Protein AF-A0ABD4WLP7-F1 (afdb_monomer_lite)

pLDDT: mean 77.45, std 19.83, range [37.41, 97.12]

Secondary structure (DSSP, 8-state):
--HHHHHHHTTHHHHHHHHHHHHHHHHHHHH-----HHHHHHHHHHHHHHHHHHHHHHHHTT-PPPHHHHHHHHHHHHHHHHHHHHS-S-S---SSSTTTT-SSS--------PPPPP-

Radius of gyration: 20.68 Å; chains: 1; bounding box: 41×70×36 Å

Structure (mmCIF, N/CA/C/O backbone):
data_AF-A0ABD4WLP7-F1
#
_entry.id   AF-A0ABD4WLP7-F1
#
loop_
_atom_site.group_PDB
_atom_site.id
_atom_site.type_symbol
_atom_site.label_atom_id
_atom_site.label_alt_id
_atom_site.label_comp_id
_atom_site.label_asym_id
_atom_site.label_entity_id
_atom_site.label_seq_id
_atom_site.pdbx_PDB_ins_code
_atom_site.Cartn_x
_atom_site.Cartn_y
_atom_site.Cartn_z
_atom_site.occupancy
_atom_site.B_iso_or_equiv
_atom_site.auth_seq_id
_atom_site.auth_comp_id
_atom_site.auth_asym_id
_atom_site.auth_atom_id
_atom_site.pdbx_PDB_model_num
ATOM 1 N N . VAL A 1 1 ? -8.507 -9.825 -7.425 1.00 50.97 1 VAL A N 1
ATOM 2 C CA . VAL A 1 1 ? -7.349 -8.918 -7.624 1.00 50.97 1 VAL A CA 1
ATOM 3 C C . VAL A 1 1 ? -7.561 -8.207 -8.944 1.00 50.97 1 VAL A C 1
ATOM 5 O O . VAL A 1 1 ? -7.952 -8.869 -9.896 1.00 50.97 1 VAL A O 1
ATOM 8 N N . ASN A 1 2 ? -7.414 -6.884 -8.985 1.00 61.56 2 ASN A N 1
ATOM 9 C CA . ASN A 1 2 ? -7.701 -6.099 -10.183 1.00 61.56 2 ASN A CA 1
ATOM 10 C C . ASN A 1 2 ? -6.672 -6.428 -11.287 1.00 61.56 2 ASN A C 1
ATOM 12 O O . ASN A 1 2 ? -5.499 -6.078 -11.157 1.00 61.56 2 ASN A O 1
ATOM 16 N N . GLN A 1 3 ? -7.103 -7.149 -12.331 1.00 65.44 3 GLN A N 1
ATOM 17 C CA . GLN A 1 3 ? -6.241 -7.684 -13.399 1.00 65.44 3 GLN A CA 1
ATOM 18 C C . GLN A 1 3 ? -5.420 -6.595 -14.107 1.00 65.44 3 GLN A C 1
ATOM 20 O O . GLN A 1 3 ? -4.286 -6.850 -14.507 1.00 65.44 3 GLN A O 1
ATOM 25 N N . VAL A 1 4 ? -5.944 -5.367 -14.174 1.00 70.06 4 VAL A N 1
ATOM 26 C CA . VAL A 1 4 ? -5.271 -4.207 -14.782 1.00 70.06 4 VAL A CA 1
ATOM 27 C C . VAL A 1 4 ? -3.926 -3.917 -14.108 1.00 70.06 4 VAL A C 1
ATOM 29 O O . VAL A 1 4 ? -2.919 -3.679 -14.771 1.00 70.06 4 VAL A O 1
ATOM 32 N N . TYR A 1 5 ? -3.872 -3.995 -12.778 1.00 76.38 5 TYR A N 1
ATOM 33 C CA . TYR A 1 5 ? -2.657 -3.683 -12.023 1.00 76.38 5 TYR A CA 1
ATOM 34 C C . TYR A 1 5 ? -1.715 -4.879 -11.890 1.00 76.38 5 TYR A C 1
ATOM 36 O O . TYR A 1 5 ? -0.526 -4.685 -11.641 1.00 76.38 5 TYR A O 1
ATOM 44 N N . ALA A 1 6 ? -2.217 -6.099 -12.109 1.00 76.56 6 ALA A N 1
ATOM 45 C CA . ALA A 1 6 ? -1.381 -7.294 -12.180 1.00 76.56 6 ALA A CA 1
ATOM 46 C C . ALA A 1 6 ? -0.442 -7.243 -13.390 1.00 76.56 6 ALA A C 1
ATOM 48 O O . ALA A 1 6 ? 0.738 -7.544 -13.242 1.00 76.56 6 ALA A O 1
ATOM 49 N N . GLY A 1 7 ? -0.924 -6.765 -14.543 1.00 81.19 7 GLY A N 1
ATOM 50 C CA . GLY A 1 7 ? -0.072 -6.528 -15.713 1.00 81.19 7 GLY A CA 1
ATOM 51 C C . GLY A 1 7 ? 0.948 -5.401 -15.508 1.00 81.19 7 GLY A C 1
ATOM 52 O O . GLY A 1 7 ? 2.067 -5.493 -15.997 1.00 81.19 7 GLY A O 1
ATOM 53 N N . LYS A 1 8 ? 0.588 -4.357 -14.747 1.00 84.31 8 LYS A N 1
ATOM 54 C CA . LYS A 1 8 ? 1.453 -3.186 -14.518 1.00 84.31 8 LYS A CA 1
ATOM 55 C C . LYS A 1 8 ? 2.571 -3.433 -13.500 1.00 84.31 8 LYS A C 1
ATOM 57 O O . LYS A 1 8 ? 3.679 -2.949 -13.696 1.00 84.31 8 LYS A O 1
ATOM 62 N N . TYR A 1 9 ? 2.274 -4.132 -12.406 1.00 86.75 9 TYR A N 1
ATOM 63 C CA . TYR A 1 9 ? 3.183 -4.253 -11.258 1.00 86.75 9 TYR A CA 1
ATOM 64 C C . TYR A 1 9 ? 3.657 -5.685 -10.985 1.00 86.75 9 TYR A C 1
ATOM 66 O O . TYR A 1 9 ? 4.603 -5.879 -10.223 1.00 86.75 9 TYR A O 1
ATOM 74 N N . GLY A 1 10 ? 3.036 -6.700 -11.596 1.00 88.38 10 GLY A N 1
ATOM 75 C CA . GLY A 1 10 ? 3.449 -8.097 -11.462 1.00 88.38 10 GLY A CA 1
ATOM 76 C C . GLY A 1 10 ? 3.640 -8.523 -10.003 1.00 88.38 10 GLY A C 1
ATOM 77 O O . GLY A 1 10 ? 2.747 -8.361 -9.169 1.00 88.38 10 GLY A O 1
ATOM 78 N N . HIS A 1 11 ? 4.832 -9.035 -9.691 1.00 87.88 11 HIS A N 1
ATOM 79 C CA . HIS A 1 11 ? 5.201 -9.502 -8.351 1.00 87.88 11 HIS A CA 1
ATOM 80 C C . HIS A 1 11 ? 5.193 -8.388 -7.287 1.00 87.88 11 HIS A C 1
ATOM 82 O O . HIS A 1 11 ? 4.906 -8.663 -6.124 1.00 87.88 11 HIS A O 1
ATOM 88 N N . GLN A 1 12 ? 5.409 -7.124 -7.675 1.00 90.31 12 GLN A N 1
ATOM 89 C CA . GLN A 1 12 ? 5.438 -5.986 -6.746 1.00 90.31 12 GLN A CA 1
ATOM 90 C C . GLN A 1 12 ? 4.074 -5.727 -6.092 1.00 90.31 12 GLN A C 1
ATOM 92 O O . GLN A 1 12 ? 4.003 -5.130 -5.017 1.00 90.31 12 GLN A O 1
ATOM 97 N N . LEU A 1 13 ? 2.974 -6.213 -6.687 1.00 90.38 13 LEU A N 1
ATOM 98 C CA . LEU A 1 13 ? 1.658 -6.140 -6.050 1.00 90.38 13 LEU A CA 1
ATOM 99 C C . LEU A 1 13 ? 1.646 -6.809 -4.678 1.00 90.38 13 LEU A C 1
ATOM 101 O O . LEU A 1 13 ? 0.959 -6.330 -3.778 1.00 90.38 13 LEU A O 1
ATOM 105 N N . GLN A 1 14 ? 2.386 -7.903 -4.503 1.00 91.06 14 GLN A N 1
ATOM 106 C CA . GLN A 1 14 ? 2.444 -8.590 -3.219 1.00 91.06 14 GLN A CA 1
ATOM 107 C C . GLN A 1 14 ? 3.080 -7.698 -2.147 1.00 91.06 14 GLN A C 1
ATOM 109 O O . GLN A 1 14 ? 2.538 -7.587 -1.044 1.00 91.06 14 GLN A O 1
ATOM 114 N N . ASP A 1 15 ? 4.165 -7.001 -2.491 1.00 93.25 15 ASP A N 1
ATOM 115 C CA . ASP A 1 15 ? 4.805 -6.030 -1.604 1.00 93.25 15 ASP A CA 1
ATOM 116 C C . ASP A 1 15 ? 3.850 -4.888 -1.258 1.00 93.25 15 ASP A C 1
ATOM 118 O O . ASP A 1 15 ? 3.705 -4.515 -0.093 1.00 93.25 15 ASP A O 1
ATOM 122 N N . PHE A 1 16 ? 3.131 -4.371 -2.251 1.00 93.81 16 PHE A N 1
ATOM 123 C CA . PHE A 1 16 ? 2.140 -3.312 -2.075 1.00 93.81 16 PHE A CA 1
ATOM 124 C C . PHE A 1 16 ? 1.014 -3.728 -1.128 1.00 93.81 16 PHE A C 1
ATOM 126 O O . PHE A 1 16 ? 0.705 -3.001 -0.179 1.00 93.81 16 PHE A O 1
ATOM 133 N N . TYR A 1 17 ? 0.457 -4.928 -1.305 1.00 93.00 17 TYR A N 1
ATOM 134 C CA . TYR A 1 17 ? -0.533 -5.481 -0.383 1.00 93.00 17 TYR A CA 1
ATOM 135 C C . TYR A 1 17 ? 0.026 -5.633 1.037 1.00 93.00 17 TYR A C 1
ATOM 137 O O . TYR A 1 17 ? -0.671 -5.299 1.998 1.00 93.00 17 TYR A O 1
ATOM 145 N N . ALA A 1 18 ? 1.280 -6.065 1.195 1.00 95.00 18 ALA A N 1
ATOM 146 C CA . ALA A 1 18 ? 1.914 -6.153 2.508 1.00 95.00 18 ALA A CA 1
ATOM 147 C C . ALA A 1 18 ? 2.045 -4.773 3.181 1.00 95.00 18 ALA A C 1
ATOM 149 O O . ALA A 1 18 ? 1.800 -4.640 4.383 1.00 95.00 18 ALA A O 1
ATOM 150 N N . ARG A 1 19 ? 2.367 -3.715 2.422 1.00 97.12 19 ARG A N 1
ATOM 151 C CA . ARG A 1 19 ? 2.411 -2.336 2.946 1.00 97.12 19 ARG A CA 1
ATOM 152 C C . ARG A 1 19 ? 1.035 -1.827 3.365 1.00 97.12 19 ARG A C 1
ATOM 154 O O . ARG A 1 19 ? 0.922 -1.263 4.450 1.00 97.12 19 ARG A O 1
ATOM 161 N N . ILE A 1 20 ? -0.004 -2.092 2.576 1.00 95.56 20 ILE A N 1
ATOM 162 C CA . ILE A 1 20 ? -1.392 -1.734 2.914 1.00 95.56 20 ILE A CA 1
ATOM 163 C C . ILE A 1 20 ? -1.839 -2.449 4.201 1.00 95.56 20 ILE A C 1
ATOM 165 O O . ILE A 1 20 ? -2.410 -1.829 5.096 1.00 95.56 20 ILE A O 1
ATOM 169 N N . GLN A 1 21 ? -1.524 -3.740 4.346 1.00 95.75 21 GLN A N 1
ATOM 170 C CA . GLN A 1 21 ? -1.820 -4.495 5.568 1.00 95.75 21 GLN A CA 1
ATOM 171 C C . GLN A 1 21 ? -1.073 -3.948 6.790 1.00 95.75 21 GLN A C 1
ATOM 173 O O . GLN A 1 21 ? -1.639 -3.880 7.881 1.00 95.75 21 GLN A O 1
ATOM 178 N N . ASN A 1 22 ? 0.190 -3.551 6.627 1.00 97.06 22 ASN A N 1
ATOM 179 C CA . ASN A 1 22 ? 0.963 -2.945 7.709 1.00 97.06 22 ASN A CA 1
ATOM 180 C C . ASN A 1 22 ? 0.390 -1.586 8.125 1.00 97.06 22 ASN A C 1
ATOM 182 O O . ASN A 1 22 ? 0.309 -1.317 9.322 1.00 97.06 22 ASN A O 1
ATOM 186 N N . ALA A 1 23 ? -0.073 -0.776 7.170 1.00 96.00 23 ALA A N 1
ATOM 187 C CA . ALA A 1 23 ? -0.767 0.476 7.459 1.00 96.00 23 ALA A CA 1
ATOM 188 C C . ALA A 1 23 ? -2.053 0.235 8.268 1.00 96.00 23 ALA A C 1
ATOM 190 O O . ALA A 1 23 ? -2.267 0.885 9.288 1.00 96.00 23 ALA A O 1
ATOM 191 N 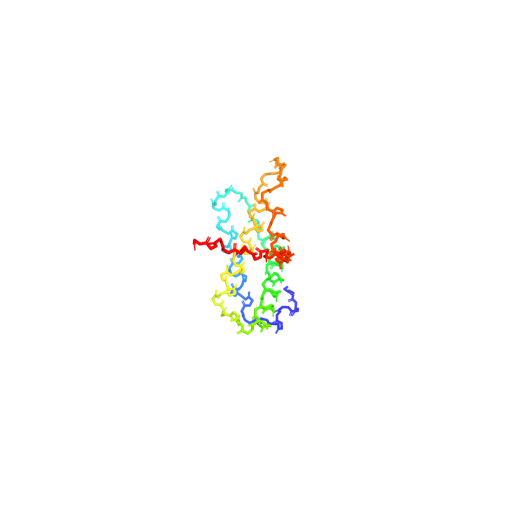N . ALA A 1 24 ? -2.860 -0.763 7.889 1.00 95.25 24 ALA A N 1
ATOM 192 C CA . ALA A 1 24 ? -4.050 -1.151 8.647 1.00 95.25 24 ALA A CA 1
ATOM 193 C C . ALA A 1 24 ? -3.710 -1.562 10.091 1.00 95.25 24 ALA A C 1
ATOM 195 O O . ALA A 1 24 ? -4.364 -1.130 11.03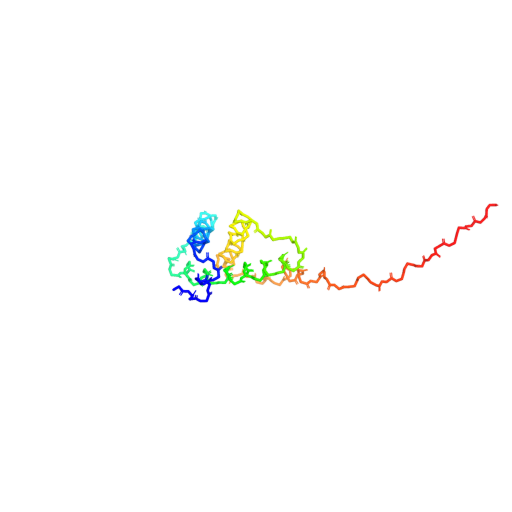8 1.00 95.25 24 ALA A O 1
ATOM 196 N N . LYS A 1 25 ? -2.662 -2.376 10.282 1.00 95.25 25 LYS A N 1
ATOM 197 C CA . LYS A 1 25 ? -2.198 -2.791 11.619 1.00 95.25 25 LYS A CA 1
ATOM 198 C C . LYS A 1 25 ? -1.758 -1.598 12.468 1.00 95.25 25 LYS A C 1
ATOM 200 O O . LYS A 1 25 ? -2.079 -1.567 13.655 1.00 95.25 25 LYS A O 1
ATOM 205 N N . ALA A 1 26 ? -1.048 -0.640 11.870 1.00 94.38 26 ALA A N 1
ATOM 206 C CA . ALA A 1 26 ? -0.629 0.583 12.548 1.00 94.38 26 ALA A CA 1
ATOM 207 C C . ALA A 1 26 ? -1.846 1.403 12.999 1.00 94.38 26 ALA A C 1
ATOM 209 O O . ALA A 1 26 ? -1.993 1.666 14.188 1.00 94.38 26 ALA A O 1
ATOM 210 N N . VAL A 1 27 ? -2.792 1.681 12.095 1.00 91.56 27 VAL A N 1
ATOM 211 C CA . VAL A 1 27 ? -4.006 2.436 12.444 1.00 91.56 27 VAL A CA 1
ATOM 212 C C . VAL A 1 27 ? -4.832 1.719 13.508 1.00 91.56 27 VAL A C 1
ATOM 214 O O . VAL A 1 27 ? -5.257 2.355 14.469 1.00 91.56 27 VAL A O 1
ATOM 217 N N . LYS A 1 28 ? -5.014 0.396 13.400 1.00 91.56 28 LYS A N 1
ATOM 218 C CA . LYS A 1 28 ? -5.688 -0.410 14.431 1.00 91.56 28 LYS A CA 1
ATOM 219 C C . LYS A 1 28 ? -5.032 -0.238 15.803 1.00 91.56 28 LYS A C 1
ATOM 221 O O . LYS A 1 28 ? -5.734 -0.098 16.800 1.00 91.56 28 LYS A O 1
ATOM 226 N N . ARG A 1 29 ? -3.697 -0.260 15.867 1.00 89.88 29 ARG A N 1
ATOM 227 C CA . ARG A 1 29 ? -2.952 -0.070 17.119 1.00 89.88 29 ARG A CA 1
ATOM 228 C C . ARG A 1 29 ? -3.170 1.330 17.694 1.00 89.88 29 ARG A C 1
ATOM 230 O O . ARG A 1 29 ? -3.386 1.449 18.896 1.00 89.88 29 ARG A O 1
ATOM 237 N N . ASP A 1 30 ? -3.140 2.349 16.844 1.00 90.31 30 ASP A N 1
ATOM 238 C CA . ASP A 1 30 ? -3.187 3.750 17.270 1.00 90.31 30 ASP A CA 1
ATOM 239 C C . ASP A 1 30 ? -4.590 4.193 17.697 1.00 90.31 30 ASP A C 1
ATOM 241 O O . ASP A 1 30 ? -4.750 4.957 18.644 1.00 90.31 30 ASP A O 1
ATOM 245 N N . THR A 1 31 ? -5.618 3.698 17.010 1.00 86.06 31 THR A N 1
ATOM 246 C CA . THR A 1 31 ? -7.016 4.135 17.188 1.00 86.06 31 THR A CA 1
ATOM 247 C C . THR A 1 31 ? -7.864 3.153 17.990 1.00 86.06 31 THR A C 1
ATOM 249 O O . THR A 1 31 ? -8.977 3.483 18.387 1.00 86.06 31 THR A O 1
ATOM 252 N N . LYS A 1 32 ? -7.351 1.939 18.236 1.00 87.06 32 LYS A N 1
ATOM 253 C CA . LYS A 1 32 ? -8.053 0.831 18.905 1.00 87.06 32 LYS A CA 1
ATOM 254 C C . LYS A 1 32 ? -9.348 0.376 18.208 1.00 87.06 32 LYS A C 1
ATOM 256 O O . LYS A 1 32 ? -10.100 -0.392 18.804 1.00 87.06 32 LYS A O 1
ATOM 261 N N . ILE A 1 33 ? -9.604 0.786 16.959 1.00 85.44 33 ILE A N 1
ATOM 262 C CA . ILE A 1 33 ? -10.751 0.298 16.178 1.00 85.44 33 ILE A CA 1
ATOM 263 C C . ILE A 1 33 ? -10.495 -1.102 15.608 1.00 85.44 33 ILE A C 1
ATOM 265 O O . ILE A 1 33 ? -9.354 -1.506 15.364 1.00 85.44 33 ILE A O 1
ATOM 269 N N . GLU A 1 34 ? -11.562 -1.850 15.337 1.00 88.38 34 GLU A N 1
ATOM 270 C CA . GLU A 1 34 ? -11.454 -3.093 14.581 1.00 88.38 34 GLU A CA 1
ATOM 271 C C . GLU A 1 34 ? -11.412 -2.798 13.074 1.00 88.38 34 GLU A C 1
ATOM 273 O O . GLU A 1 34 ? -12.316 -2.172 12.529 1.00 88.38 34 GLU A O 1
ATOM 278 N N . ILE A 1 35 ? -10.368 -3.281 12.394 1.00 86.44 35 ILE A N 1
ATOM 279 C CA . ILE A 1 35 ? -10.264 -3.253 10.930 1.00 86.44 35 ILE A CA 1
ATOM 280 C C . ILE A 1 35 ? -10.337 -4.694 10.432 1.00 86.44 35 ILE A C 1
ATOM 282 O O . ILE A 1 35 ? -9.439 -5.502 10.691 1.00 86.44 35 ILE A O 1
ATOM 286 N N . LYS A 1 36 ? -11.416 -5.025 9.721 1.00 88.06 36 LYS A N 1
ATOM 287 C CA . LYS A 1 36 ? -11.655 -6.364 9.173 1.00 88.06 36 LYS A CA 1
ATOM 288 C C . LYS A 1 36 ? -10.845 -6.581 7.898 1.00 88.06 36 LYS A C 1
ATOM 290 O O . LYS A 1 36 ? -10.591 -5.657 7.129 1.00 88.06 36 LYS A O 1
ATOM 295 N N . LYS A 1 37 ? -10.513 -7.843 7.609 1.00 85.69 37 LYS A N 1
ATOM 296 C CA . LYS A 1 37 ? -9.807 -8.232 6.374 1.00 85.69 37 LYS A CA 1
ATOM 297 C C . LYS A 1 37 ? -10.525 -7.737 5.107 1.00 85.69 37 LYS A C 1
ATOM 299 O O . LYS A 1 37 ? -9.859 -7.302 4.174 1.00 85.69 37 LYS A O 1
ATOM 304 N N . ALA A 1 38 ? -11.859 -7.763 5.092 1.00 84.81 38 ALA A N 1
ATOM 305 C CA . ALA A 1 38 ? -12.663 -7.247 3.982 1.00 84.81 38 ALA A CA 1
ATOM 306 C C . ALA A 1 38 ? -12.409 -5.750 3.726 1.00 84.81 38 ALA A C 1
ATOM 308 O O . ALA A 1 38 ? -12.100 -5.380 2.600 1.00 84.81 38 ALA A O 1
ATOM 309 N N . GLN A 1 39 ? -12.389 -4.924 4.779 1.00 84.12 39 GLN A N 1
ATOM 310 C CA . GLN A 1 39 ? -12.103 -3.486 4.674 1.00 84.12 39 GLN A CA 1
ATOM 311 C C . GLN A 1 39 ? -10.687 -3.218 4.150 1.00 84.12 39 GLN A C 1
ATOM 313 O O . GLN A 1 39 ? -10.469 -2.286 3.384 1.00 84.12 39 GLN A O 1
ATOM 318 N N . VAL A 1 40 ? -9.710 -4.060 4.512 1.00 87.50 40 VAL A N 1
ATOM 319 C CA . VAL A 1 40 ? -8.352 -3.964 3.951 1.00 87.50 40 VAL A CA 1
ATOM 320 C C . VAL A 1 40 ? -8.356 -4.232 2.446 1.00 87.50 40 VAL A C 1
ATOM 322 O O . VAL A 1 40 ? -7.673 -3.530 1.704 1.00 87.50 40 VAL A O 1
ATOM 325 N N . HIS A 1 41 ? -9.119 -5.224 1.983 1.00 85.25 41 HIS A N 1
ATOM 326 C CA . HIS A 1 41 ? -9.241 -5.527 0.555 1.00 85.25 41 HIS A CA 1
ATOM 327 C C . HIS A 1 41 ? -9.992 -4.443 -0.222 1.00 85.25 41 HIS A C 1
ATOM 329 O O . HIS A 1 41 ? -9.565 -4.108 -1.326 1.00 85.25 41 HIS A O 1
ATOM 335 N N . GLU A 1 42 ? -11.062 -3.892 0.351 1.00 84.56 42 GLU A N 1
ATOM 336 C CA . GLU A 1 42 ? -11.821 -2.776 -0.224 1.00 84.56 42 GLU A CA 1
ATOM 337 C C . GLU A 1 42 ? -10.951 -1.528 -0.357 1.00 84.56 42 GLU A C 1
ATOM 339 O O . GLU A 1 42 ? -10.880 -0.938 -1.436 1.00 84.56 42 GLU A O 1
ATOM 344 N N . ILE A 1 43 ? -10.213 -1.175 0.704 1.00 83.56 43 ILE A N 1
ATOM 345 C CA . ILE A 1 43 ? -9.295 -0.039 0.659 1.00 83.56 43 ILE A CA 1
ATOM 346 C C . ILE A 1 43 ? -8.204 -0.281 -0.366 1.00 83.56 43 ILE A C 1
ATOM 348 O O . ILE A 1 43 ? -7.932 0.623 -1.137 1.00 83.56 43 ILE A O 1
ATOM 352 N N . ALA A 1 44 ? -7.601 -1.472 -0.419 1.00 86.44 44 ALA A N 1
ATOM 353 C CA . ALA A 1 44 ? -6.374 -1.718 -1.176 1.00 86.44 44 ALA A CA 1
ATOM 354 C C . ALA A 1 44 ? -6.405 -1.268 -2.645 1.00 86.44 44 ALA A C 1
ATOM 356 O O . ALA A 1 44 ? -5.359 -0.919 -3.191 1.00 86.44 44 ALA A O 1
ATOM 357 N N . TYR A 1 45 ? -7.577 -1.247 -3.281 1.00 87.25 45 TYR A N 1
ATOM 358 C CA . TYR A 1 45 ? -7.711 -0.732 -4.638 1.00 87.25 45 TYR A CA 1
ATOM 359 C C . TYR A 1 45 ? -7.298 0.743 -4.759 1.00 87.25 45 TYR A C 1
ATOM 361 O O . TYR A 1 45 ? -6.525 1.098 -5.650 1.00 87.25 45 TYR A O 1
ATOM 369 N N . SER A 1 46 ? -7.763 1.598 -3.849 1.00 88.38 46 SER A N 1
ATOM 370 C CA . SER A 1 46 ? -7.569 3.044 -3.951 1.00 88.38 46 SER A CA 1
ATOM 371 C C . SER A 1 46 ? -6.100 3.481 -3.789 1.00 88.38 46 SER A C 1
ATOM 373 O O . SER A 1 46 ? -5.631 4.244 -4.636 1.00 88.38 46 SER A O 1
ATOM 375 N N . PRO A 1 47 ? -5.307 2.958 -2.830 1.00 89.25 47 PRO A N 1
ATOM 376 C CA . PRO A 1 47 ? -3.876 3.222 -2.744 1.00 89.25 47 PRO A CA 1
ATOM 377 C C . PRO A 1 47 ? -3.095 2.766 -3.970 1.00 89.25 47 PRO A C 1
ATOM 379 O O . PRO A 1 47 ? -2.150 3.444 -4.359 1.00 89.25 47 PRO A O 1
ATOM 382 N N . ILE A 1 48 ? -3.478 1.648 -4.598 1.00 89.38 48 ILE A N 1
ATOM 383 C CA . ILE A 1 48 ? -2.820 1.164 -5.821 1.00 89.38 48 ILE A CA 1
ATOM 384 C C . ILE A 1 48 ? -3.081 2.129 -6.986 1.00 89.38 48 ILE A C 1
ATOM 386 O O . ILE A 1 48 ? -2.160 2.438 -7.742 1.00 89.38 48 ILE A O 1
ATOM 390 N N . VAL A 1 49 ? -4.306 2.650 -7.112 1.00 88.56 49 VAL A N 1
ATOM 391 C CA . VAL A 1 49 ? -4.635 3.679 -8.113 1.00 88.56 49 VAL A CA 1
ATOM 392 C C . VAL A 1 49 ? -3.883 4.983 -7.825 1.00 88.56 49 VAL A C 1
ATOM 394 O O . VAL A 1 49 ? -3.270 5.543 -8.730 1.00 88.56 4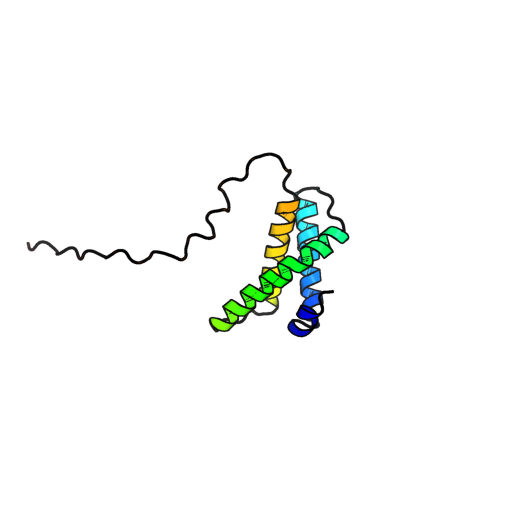9 VAL A O 1
ATOM 397 N N . GLY A 1 50 ? -3.865 5.436 -6.568 1.00 87.62 50 GLY A N 1
ATOM 398 C CA . GLY A 1 50 ? -3.124 6.633 -6.157 1.00 87.62 50 GLY A CA 1
ATOM 399 C C . GLY A 1 50 ? -1.628 6.522 -6.459 1.00 87.62 50 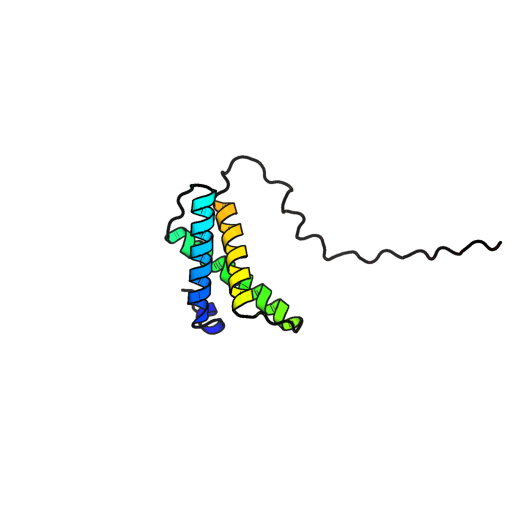GLY A C 1
ATOM 400 O O . GLY A 1 50 ? -1.055 7.415 -7.077 1.00 87.62 50 GLY A O 1
ATOM 401 N N . LEU A 1 51 ? -1.017 5.379 -6.126 1.00 91.50 51 LEU A N 1
ATOM 402 C CA . LEU A 1 51 ? 0.367 5.072 -6.485 1.00 91.50 51 LEU A CA 1
ATOM 403 C C . LEU A 1 51 ? 0.578 5.120 -8.004 1.00 91.50 51 LEU A C 1
ATOM 405 O O . LEU A 1 51 ? 1.579 5.658 -8.471 1.00 91.50 51 LEU A O 1
ATOM 409 N N . ALA A 1 52 ? -0.346 4.558 -8.784 1.00 88.75 52 ALA A N 1
ATOM 410 C CA . ALA A 1 52 ? -0.234 4.519 -10.235 1.00 88.75 52 ALA A CA 1
ATOM 411 C C . ALA A 1 52 ? -0.211 5.899 -10.890 1.00 88.75 52 ALA A C 1
ATOM 413 O O . ALA A 1 52 ? 0.528 6.060 -11.865 1.00 88.75 52 ALA A O 1
ATOM 414 N N . ASN A 1 53 ? -0.963 6.855 -10.345 1.00 89.88 53 ASN A N 1
ATOM 415 C CA . ASN A 1 53 ? -0.957 8.241 -10.801 1.00 89.88 53 ASN A CA 1
ATOM 416 C C . ASN A 1 53 ? 0.369 8.919 -10.445 1.00 89.88 53 ASN A C 1
ATOM 418 O O . ASN A 1 53 ? 1.044 9.433 -11.331 1.00 89.88 53 ASN A O 1
ATOM 422 N N . SER A 1 54 ? 0.819 8.805 -9.190 1.00 87.94 54 SER A N 1
ATOM 423 C CA . SER A 1 54 ? 2.093 9.401 -8.771 1.00 87.94 54 SER A CA 1
ATOM 424 C C . SER A 1 54 ? 3.296 8.820 -9.523 1.00 87.94 54 SER A C 1
ATOM 426 O O . SER A 1 54 ? 4.211 9.554 -9.875 1.00 87.94 54 SER A O 1
ATOM 428 N N . VAL A 1 55 ? 3.305 7.512 -9.815 1.00 90.88 55 VAL A N 1
ATOM 429 C CA . VAL A 1 55 ? 4.340 6.879 -10.656 1.00 90.88 55 VAL A CA 1
ATOM 430 C C . VAL A 1 55 ? 4.320 7.450 -12.076 1.00 90.88 55 VAL A C 1
ATOM 432 O O . VAL A 1 55 ? 5.376 7.670 -12.661 1.00 90.88 55 VAL A O 1
ATOM 435 N N . HIS A 1 56 ? 3.134 7.679 -12.645 1.00 91.69 56 HIS A N 1
ATOM 436 C CA . HIS A 1 56 ? 3.011 8.243 -13.987 1.00 91.69 56 HIS A CA 1
ATOM 437 C C . HIS A 1 56 ? 3.570 9.671 -14.055 1.00 91.69 56 HIS A C 1
ATOM 439 O O . HIS A 1 56 ? 4.382 9.958 -14.932 1.00 91.69 56 HIS A O 1
ATOM 445 N N . GLU A 1 57 ? 3.206 10.524 -13.096 1.00 90.88 57 GLU A N 1
ATOM 446 C CA . GLU A 1 57 ? 3.702 11.903 -12.987 1.00 90.88 57 GLU A CA 1
ATOM 447 C C . GLU A 1 57 ? 5.223 11.952 -12.785 1.00 90.88 57 GLU A C 1
ATOM 449 O O . GLU A 1 57 ? 5.928 12.674 -13.488 1.00 90.88 57 GLU A O 1
ATOM 454 N N . ALA A 1 58 ? 5.750 11.132 -11.873 1.00 91.50 58 ALA A N 1
ATOM 455 C CA . ALA A 1 58 ? 7.178 11.079 -11.576 1.00 91.50 58 ALA A CA 1
ATOM 456 C C . ALA A 1 58 ? 8.006 10.635 -12.799 1.00 91.50 58 ALA A C 1
ATOM 458 O O . ALA A 1 58 ? 9.063 11.198 -13.086 1.00 91.50 58 ALA A O 1
ATOM 459 N N . ASN A 1 59 ? 7.483 9.683 -13.581 1.00 90.69 59 ASN A N 1
ATOM 460 C CA . ASN A 1 59 ? 8.104 9.256 -14.834 1.00 90.69 59 ASN A CA 1
ATOM 461 C C . ASN A 1 59 ? 8.118 10.374 -15.889 1.00 90.69 59 ASN A C 1
ATOM 463 O O . ASN A 1 59 ? 9.127 10.541 -16.570 1.00 90.69 59 ASN A O 1
ATOM 467 N N . GLN A 1 60 ? 7.038 11.155 -16.018 1.00 94.00 60 GLN A N 1
ATOM 468 C CA . GLN A 1 60 ? 6.996 12.306 -16.936 1.00 94.00 60 GLN A CA 1
ATOM 469 C C . GLN A 1 60 ? 8.004 13.396 -16.558 1.00 94.00 60 GLN A C 1
ATOM 471 O O . GLN A 1 60 ? 8.539 14.072 -17.430 1.00 94.00 60 GLN A O 1
ATOM 476 N N . GLN A 1 61 ? 8.291 13.542 -15.265 1.00 94.69 61 GLN A N 1
ATOM 477 C CA . GLN A 1 61 ? 9.267 14.498 -14.740 1.00 94.69 61 GLN A CA 1
ATOM 478 C C . GLN A 1 61 ? 10.716 13.982 -14.796 1.00 94.69 61 GLN A C 1
ATOM 480 O O . GLN A 1 61 ? 11.625 14.667 -14.333 1.00 94.69 61 GLN A O 1
ATOM 485 N N . GLY A 1 62 ? 10.953 12.779 -15.333 1.00 94.06 62 GLY A N 1
ATOM 486 C CA . GLY A 1 62 ? 12.288 12.176 -15.393 1.00 94.06 62 GLY A CA 1
ATOM 487 C C . GLY A 1 62 ? 12.828 11.707 -14.037 1.00 94.06 62 GLY A C 1
ATOM 488 O O . GLY A 1 62 ? 14.025 11.462 -13.913 1.00 94.06 62 GLY A O 1
ATOM 489 N N . ASN A 1 63 ? 11.964 11.561 -13.027 1.00 94.31 63 ASN A N 1
ATOM 490 C CA . ASN A 1 63 ? 12.322 11.125 -11.677 1.00 94.31 63 ASN A CA 1
ATOM 491 C C . ASN A 1 63 ? 11.549 9.849 -11.285 1.00 94.31 63 ASN A C 1
ATOM 493 O O . ASN A 1 63 ? 10.661 9.900 -10.433 1.00 94.31 63 ASN A O 1
ATOM 497 N N . PRO A 1 64 ? 11.823 8.700 -11.925 1.00 92.38 64 PRO A N 1
ATOM 498 C CA . PRO A 1 64 ? 11.083 7.468 -11.672 1.00 92.38 64 PRO A CA 1
ATOM 499 C C . PRO A 1 64 ? 11.269 6.979 -10.229 1.00 92.38 64 PRO A C 1
ATOM 501 O O . PRO A 1 64 ? 12.372 6.997 -9.681 1.00 92.38 64 PRO A O 1
ATOM 504 N N . PHE A 1 65 ? 10.197 6.472 -9.615 1.00 91.06 65 PHE A N 1
ATOM 505 C CA . PHE A 1 65 ? 10.284 5.921 -8.263 1.00 91.06 65 PHE A CA 1
ATOM 506 C C . PHE A 1 65 ? 11.052 4.598 -8.215 1.00 91.06 65 PHE A C 1
ATOM 508 O O . PHE A 1 65 ? 10.852 3.704 -9.039 1.00 91.06 65 PHE A O 1
ATOM 515 N N . SER A 1 66 ? 11.843 4.420 -7.155 1.00 92.69 66 SER A N 1
ATOM 516 C CA . SER A 1 66 ? 12.336 3.100 -6.766 1.00 92.69 66 SER A CA 1
ATOM 517 C C . SER A 1 66 ? 11.209 2.248 -6.158 1.00 92.69 66 SER A C 1
ATOM 519 O O . SER A 1 66 ? 10.215 2.773 -5.651 1.00 92.69 66 SER A O 1
ATOM 521 N N . LEU A 1 67 ? 11.374 0.918 -6.115 1.00 90.25 67 LEU A N 1
ATOM 522 C CA . LEU A 1 67 ? 10.432 0.028 -5.409 1.00 90.25 67 LEU A CA 1
ATOM 523 C C . LEU A 1 67 ? 10.254 0.429 -3.935 1.00 90.25 67 LEU A C 1
ATOM 525 O O . LEU A 1 67 ? 9.152 0.352 -3.387 1.00 90.25 67 LEU A O 1
ATOM 529 N N . ARG A 1 68 ? 11.334 0.891 -3.294 1.00 92.19 68 ARG A N 1
ATOM 530 C CA . ARG A 1 68 ? 11.304 1.371 -1.911 1.00 92.19 68 ARG A CA 1
ATOM 531 C C . ARG A 1 68 ? 10.408 2.601 -1.772 1.00 92.19 68 ARG A C 1
ATOM 533 O O . ARG A 1 68 ? 9.602 2.647 -0.843 1.00 92.19 68 ARG A O 1
ATOM 540 N N . ASP A 1 69 ? 10.517 3.556 -2.692 1.00 93.88 69 ASP A N 1
ATOM 541 C CA . ASP A 1 69 ? 9.701 4.774 -2.678 1.00 93.88 69 ASP A CA 1
ATOM 542 C C . ASP A 1 69 ? 8.237 4.470 -2.974 1.00 93.88 69 ASP A C 1
ATOM 544 O O . ASP A 1 69 ? 7.363 4.964 -2.264 1.00 93.88 69 ASP A O 1
ATOM 548 N N . MET A 1 70 ? 7.965 3.573 -3.927 1.00 94.12 70 MET A N 1
ATOM 549 C CA . MET A 1 70 ? 6.610 3.081 -4.190 1.00 94.12 70 MET A CA 1
ATOM 550 C C . MET A 1 70 ? 5.998 2.420 -2.946 1.00 94.12 70 MET A C 1
ATOM 552 O O . MET A 1 70 ? 4.868 2.729 -2.569 1.00 94.12 70 MET A O 1
ATOM 556 N N . CYS A 1 71 ? 6.759 1.563 -2.254 1.00 94.69 71 CYS A N 1
ATOM 557 C CA . CYS A 1 71 ? 6.327 0.921 -1.010 1.00 94.69 71 CYS A CA 1
ATOM 558 C C . CYS A 1 71 ? 6.065 1.925 0.122 1.00 94.69 71 CYS A C 1
ATOM 560 O O . CYS A 1 71 ? 5.122 1.749 0.896 1.00 94.69 71 CYS A O 1
ATOM 562 N N . ARG A 1 72 ? 6.897 2.966 0.243 1.00 94.88 72 ARG A N 1
ATOM 563 C CA . ARG A 1 72 ? 6.699 4.037 1.228 1.00 94.88 72 ARG A CA 1
ATOM 564 C C . ARG A 1 72 ? 5.445 4.843 0.898 1.00 94.88 72 ARG A C 1
ATOM 566 O O . ARG A 1 72 ? 4.625 5.087 1.777 1.00 94.88 72 ARG A O 1
ATOM 573 N N . LEU A 1 73 ? 5.273 5.216 -0.366 1.00 94.94 73 LEU A N 1
ATOM 574 C CA . LEU A 1 73 ? 4.143 6.018 -0.813 1.00 94.94 73 LEU A CA 1
ATOM 575 C C . LEU A 1 73 ? 2.818 5.274 -0.628 1.00 94.94 73 LEU A C 1
ATOM 577 O O . LEU A 1 73 ? 1.894 5.816 -0.026 1.00 94.94 73 LEU A O 1
ATOM 581 N N . ILE A 1 74 ? 2.736 4.013 -1.057 1.00 94.75 74 ILE A N 1
ATOM 582 C CA . ILE A 1 74 ? 1.501 3.236 -0.911 1.00 94.75 74 ILE A CA 1
ATOM 583 C C . ILE A 1 74 ? 1.145 2.979 0.557 1.00 94.75 74 ILE A C 1
ATOM 585 O O . ILE A 1 74 ? -0.033 2.997 0.909 1.00 94.75 74 ILE A O 1
ATOM 589 N N . TYR A 1 75 ? 2.149 2.805 1.426 1.00 96.00 75 TYR A N 1
ATOM 590 C CA . TYR A 1 75 ? 1.938 2.734 2.870 1.00 96.00 75 TYR A CA 1
ATOM 591 C C . TYR A 1 75 ? 1.265 4.011 3.388 1.00 96.00 75 TYR A C 1
ATOM 593 O O . TYR A 1 75 ? 0.244 3.919 4.065 1.00 96.00 75 TYR A O 1
ATOM 601 N N . HIS A 1 76 ? 1.786 5.192 3.036 1.00 93.56 76 HIS A N 1
ATOM 602 C CA . HIS A 1 76 ? 1.228 6.468 3.491 1.00 93.56 76 HIS A CA 1
ATOM 603 C C . HIS A 1 76 ? -0.175 6.734 2.940 1.00 93.56 76 HIS A C 1
A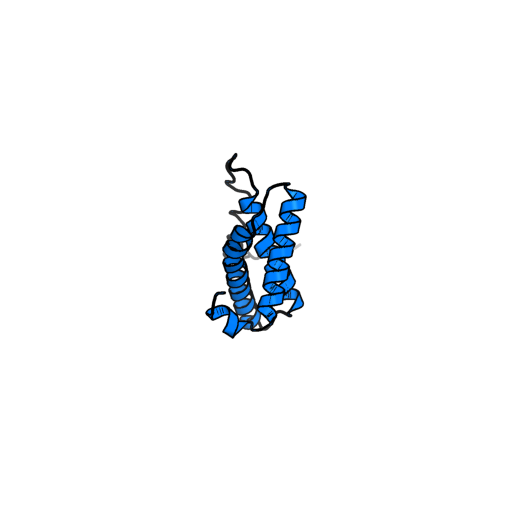TOM 605 O O . HIS A 1 76 ? -1.052 7.156 3.694 1.00 93.56 76 HIS A O 1
ATOM 611 N N . ILE A 1 77 ? -0.420 6.442 1.656 1.00 92.31 77 ILE A N 1
ATOM 612 C CA . ILE A 1 77 ? -1.755 6.592 1.060 1.00 92.31 77 ILE A CA 1
ATOM 613 C C . ILE A 1 77 ? -2.760 5.698 1.799 1.00 92.31 77 ILE A C 1
ATOM 615 O O . ILE A 1 77 ? -3.807 6.177 2.237 1.00 92.31 77 ILE A O 1
ATOM 619 N N . ALA A 1 78 ? -2.421 4.421 2.002 1.00 94.06 78 ALA A N 1
ATOM 620 C CA . ALA A 1 78 ? -3.279 3.484 2.720 1.00 94.06 78 ALA A CA 1
ATOM 621 C C . ALA A 1 78 ? -3.509 3.910 4.176 1.00 94.06 78 ALA A C 1
ATOM 623 O O . ALA A 1 78 ? -4.641 3.895 4.651 1.00 94.06 78 ALA A O 1
ATOM 624 N N . GLN A 1 79 ? -2.454 4.328 4.880 1.00 93.88 79 GLN A N 1
ATOM 625 C CA . GLN A 1 79 ? -2.528 4.772 6.271 1.00 93.88 79 GLN A CA 1
ATOM 626 C C . GLN A 1 79 ? -3.496 5.952 6.429 1.00 93.88 79 GLN A C 1
ATOM 628 O O . GLN A 1 79 ? -4.367 5.918 7.298 1.00 93.88 79 GLN A O 1
ATOM 633 N N . ASN A 1 80 ? -3.407 6.952 5.548 1.00 91.75 80 ASN A N 1
ATOM 634 C CA . ASN A 1 80 ? -4.313 8.099 5.552 1.00 91.75 80 ASN A CA 1
ATOM 635 C C . ASN A 1 80 ? -5.774 7.684 5.342 1.00 91.75 80 ASN A C 1
ATOM 637 O O . ASN A 1 80 ? -6.662 8.207 6.014 1.00 91.75 80 ASN A O 1
ATOM 641 N N . GLN A 1 81 ? -6.034 6.727 4.450 1.00 90.25 81 GLN A N 1
ATOM 642 C CA . GLN A 1 81 ? -7.386 6.217 4.212 1.00 90.25 81 GLN A CA 1
ATOM 643 C C . GLN A 1 81 ? -7.931 5.421 5.401 1.00 90.25 81 GLN A C 1
ATOM 645 O O . GLN A 1 81 ? -9.078 5.622 5.795 1.00 90.25 81 GLN A O 1
ATOM 650 N N . PHE A 1 82 ? -7.112 4.576 6.032 1.00 92.12 82 PHE A N 1
ATOM 651 C CA . PHE A 1 82 ? -7.523 3.869 7.246 1.00 92.12 82 PHE A CA 1
ATOM 652 C C . PHE A 1 82 ? -7.818 4.833 8.399 1.00 92.12 82 PHE A C 1
ATOM 654 O O . PHE A 1 82 ? -8.799 4.629 9.108 1.00 92.12 82 PHE A O 1
ATOM 661 N N . TYR A 1 83 ? -7.037 5.904 8.575 1.00 89.88 83 TYR A N 1
ATOM 662 C CA . TYR A 1 83 ? -7.370 6.919 9.578 1.00 89.88 83 TYR A CA 1
ATOM 663 C C . TYR A 1 83 ? -8.674 7.648 9.256 1.00 89.88 83 TYR A C 1
ATOM 665 O O . TYR A 1 83 ? -9.421 7.949 10.178 1.00 89.88 83 TYR A O 1
ATOM 673 N N . GLN A 1 84 ? -8.984 7.915 7.983 1.00 88.00 84 GLN A N 1
ATOM 674 C CA . GLN A 1 84 ? -10.276 8.502 7.610 1.00 88.00 84 GLN A CA 1
ATOM 675 C C . GLN A 1 84 ? -11.452 7.588 7.972 1.00 88.00 84 GLN A C 1
ATOM 677 O O . GLN A 1 84 ? -12.466 8.094 8.439 1.00 88.00 84 GLN A O 1
ATOM 682 N N . LEU A 1 85 ? -11.301 6.266 7.834 1.00 82.88 85 LEU A N 1
ATOM 683 C CA . LEU A 1 85 ? -12.299 5.305 8.322 1.00 82.88 85 LEU A CA 1
ATOM 684 C C . LEU A 1 85 ? -12.372 5.233 9.852 1.00 82.88 85 LEU A C 1
ATOM 686 O O . LEU A 1 85 ? -13.437 4.972 10.401 1.00 82.88 85 LEU A O 1
ATOM 690 N N . ALA A 1 86 ? -11.240 5.409 10.537 1.00 78.88 86 ALA A N 1
ATOM 691 C CA . ALA A 1 86 ? -11.153 5.312 11.991 1.00 78.88 86 ALA A CA 1
ATOM 692 C C . ALA A 1 86 ? -11.601 6.580 12.730 1.00 78.88 86 ALA A C 1
ATOM 694 O O . ALA A 1 86 ? -11.802 6.534 13.944 1.00 78.88 86 ALA A O 1
ATOM 695 N N . LYS A 1 87 ? -11.745 7.713 12.030 1.00 74.31 87 LYS A N 1
ATOM 696 C CA . LYS A 1 87 ? -12.307 8.929 12.618 1.00 74.31 87 LYS A CA 1
ATOM 697 C C . LYS A 1 87 ? -13.766 8.661 13.009 1.00 74.31 87 LYS A C 1
ATOM 699 O O . LYS A 1 87 ? -14.547 8.270 12.142 1.00 74.31 87 LYS A O 1
ATOM 704 N N . PRO A 1 88 ? -14.167 8.882 14.274 1.00 53.69 88 PRO A N 1
ATOM 705 C CA . PRO A 1 88 ? -15.580 8.863 14.619 1.00 53.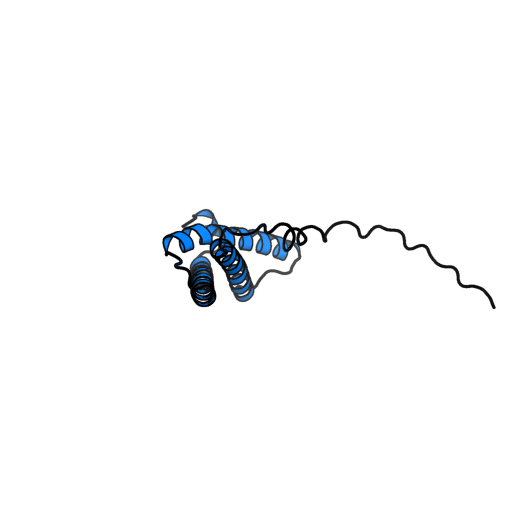69 88 PRO A CA 1
ATOM 706 C C . PRO A 1 88 ? -16.302 9.932 13.791 1.00 53.69 88 PRO A C 1
ATOM 708 O O . PRO A 1 88 ? -15.808 11.049 13.641 1.00 53.69 88 PRO A O 1
ATOM 711 N N . THR A 1 89 ? -17.470 9.594 13.249 1.00 49.00 89 THR A N 1
ATOM 712 C CA . THR A 1 89 ? -18.398 10.504 12.560 1.00 49.00 89 THR A CA 1
ATOM 713 C C . THR A 1 89 ? -19.058 11.468 13.552 1.00 49.00 89 THR A C 1
ATOM 715 O O . THR A 1 89 ? -20.277 11.538 13.669 1.00 49.00 89 THR A O 1
ATOM 718 N N . VAL A 1 90 ? -18.254 12.220 14.300 1.00 44.09 90 VAL A N 1
ATOM 719 C CA . VAL A 1 90 ? -18.706 13.369 15.080 1.00 44.09 90 VAL A CA 1
ATOM 720 C C . VAL A 1 90 ? -17.716 14.502 14.820 1.00 44.09 90 VAL A C 1
ATOM 722 O O . VAL A 1 90 ? -16.519 14.335 15.022 1.00 44.09 90 VAL A O 1
ATOM 725 N N . GLN A 1 91 ? -18.261 15.631 14.362 1.00 37.41 91 GLN A N 1
ATOM 726 C CA . GLN A 1 91 ? -17.614 16.912 14.047 1.00 37.41 91 GLN A CA 1
ATOM 727 C C . GLN A 1 91 ? -16.915 17.029 12.686 1.00 37.41 91 GLN A C 1
ATOM 729 O O . GLN A 1 91 ? -15.735 16.751 12.510 1.00 37.41 91 GLN A O 1
ATOM 734 N N . ASP A 1 92 ? -17.697 17.521 11.723 1.00 41.59 92 ASP A N 1
ATOM 735 C CA . ASP A 1 92 ? -17.459 18.822 11.080 1.00 41.59 92 ASP A CA 1
ATOM 736 C C . ASP A 1 92 ? -15.994 19.147 10.718 1.00 41.59 92 ASP A C 1
ATOM 738 O O . ASP A 1 92 ? -15.437 20.181 11.076 1.00 41.59 92 ASP A O 1
ATOM 742 N N . TYR A 1 93 ? -15.346 18.250 9.970 1.00 40.66 93 TYR A N 1
ATOM 743 C CA . TYR A 1 93 ? -14.034 18.492 9.359 1.00 40.66 93 TYR A CA 1
ATOM 744 C C . TYR A 1 93 ? -14.161 19.357 8.092 1.00 40.66 93 TYR A C 1
ATOM 746 O O . TYR A 1 93 ? -13.613 19.042 7.035 1.00 40.66 93 TYR A O 1
ATOM 754 N N . SER A 1 94 ? -14.860 20.486 8.195 1.00 48.25 94 SER A N 1
ATOM 755 C CA . SER A 1 94 ? -14.603 21.610 7.305 1.00 48.25 94 SER A CA 1
ATOM 756 C C . SER A 1 94 ? -13.269 22.237 7.727 1.00 48.25 94 SER A C 1
ATOM 758 O O . SER A 1 94 ? -13.110 22.648 8.872 1.00 48.25 94 SER A O 1
ATOM 760 N N . SER A 1 95 ? -12.304 22.288 6.800 1.00 50.34 95 SER A N 1
ATOM 761 C CA . SER A 1 95 ? -11.145 23.212 6.738 1.00 50.34 95 SER A CA 1
ATOM 762 C C . SER A 1 95 ? -9.707 22.702 6.937 1.00 50.34 95 SER A C 1
ATOM 764 O O . SER A 1 95 ? -8.814 23.344 6.390 1.00 50.34 95 SER A O 1
ATOM 766 N N . VAL A 1 96 ? -9.406 21.565 7.583 1.00 43.28 96 VAL A N 1
ATOM 767 C CA . VAL A 1 96 ? -7.972 21.258 7.862 1.00 43.28 96 VAL A CA 1
ATOM 768 C C . VAL A 1 96 ? -7.223 20.598 6.687 1.00 43.28 96 VAL A C 1
ATOM 770 O O . VAL A 1 96 ? -6.015 20.766 6.567 1.00 43.28 96 VAL A O 1
ATOM 773 N N . TYR A 1 97 ? -7.916 19.922 5.760 1.00 40.03 97 TYR A N 1
ATOM 774 C CA . TYR A 1 97 ? -7.276 19.295 4.582 1.00 40.03 97 TYR A CA 1
ATOM 775 C C . TYR A 1 97 ? -7.808 19.775 3.222 1.00 40.03 97 TYR A C 1
ATOM 777 O O . TYR A 1 97 ? -7.251 19.416 2.187 1.00 40.03 97 TYR A O 1
ATOM 785 N N . ALA A 1 98 ? -8.817 20.653 3.197 1.00 40.81 98 ALA A N 1
ATOM 786 C CA . ALA A 1 98 ? -9.349 21.225 1.953 1.00 40.81 98 ALA A CA 1
ATOM 787 C C . ALA A 1 98 ? -8.370 22.190 1.245 1.00 40.81 98 ALA A C 1
ATOM 789 O O . ALA A 1 98 ? -8.595 22.565 0.099 1.00 40.81 98 ALA A O 1
ATOM 790 N N . ASN A 1 99 ? -7.266 22.574 1.897 1.00 44.69 99 ASN A N 1
ATOM 791 C CA . ASN A 1 99 ? -6.306 23.540 1.354 1.00 44.69 99 ASN A CA 1
ATOM 792 C C . ASN A 1 99 ? -5.061 22.926 0.693 1.00 44.69 99 ASN A C 1
ATOM 794 O O . ASN A 1 99 ? -4.234 23.673 0.181 1.00 44.69 99 ASN A O 1
ATOM 798 N N . GLN A 1 100 ? -4.918 21.598 0.617 1.00 44.41 100 GLN A N 1
ATOM 799 C CA . GLN A 1 100 ? -3.758 21.001 -0.072 1.00 44.41 100 GLN A CA 1
ATOM 800 C C . GLN A 1 100 ? -3.908 20.908 -1.604 1.00 44.41 100 GLN A C 1
ATOM 802 O O . GLN A 1 100 ? -2.954 20.544 -2.279 1.00 44.41 100 GLN A O 1
ATOM 807 N N . GLN A 1 101 ? -5.056 21.304 -2.172 1.00 43.97 101 GLN A N 1
ATOM 808 C CA . GLN A 1 101 ? -5.267 21.412 -3.630 1.00 43.97 101 GLN A CA 1
ATOM 809 C C . GLN A 1 101 ? -5.237 22.854 -4.175 1.00 43.97 101 GLN A C 1
ATOM 811 O O . GLN A 1 101 ? -5.509 23.070 -5.352 1.00 43.97 101 GLN A O 1
ATOM 816 N N . LYS A 1 102 ? -4.861 23.855 -3.367 1.00 42.97 102 LYS A N 1
ATOM 817 C CA . LYS A 1 102 ? -4.673 25.247 -3.821 1.00 42.97 102 LYS A CA 1
ATOM 818 C C . LYS A 1 102 ? -3.251 25.751 -3.569 1.00 42.97 102 LYS A C 1
ATOM 820 O O . LYS A 1 102 ? -3.063 26.769 -2.920 1.00 42.97 102 LYS A O 1
ATOM 825 N N . VAL A 1 103 ? -2.240 25.062 -4.095 1.00 41.28 103 VAL A N 1
ATOM 826 C CA . VAL A 1 103 ? -0.898 25.660 -4.262 1.00 41.28 103 VAL A CA 1
ATOM 827 C C . VAL A 1 103 ? -0.289 25.250 -5.607 1.00 41.28 103 VAL A C 1
ATOM 829 O O . VAL A 1 103 ? 0.873 24.891 -5.689 1.00 41.28 103 VAL A O 1
ATOM 832 N N . ILE A 1 104 ? -1.081 25.262 -6.683 1.00 45.62 104 ILE A N 1
ATOM 833 C CA . ILE A 1 104 ? -0.550 25.311 -8.056 1.00 45.62 104 ILE A CA 1
ATOM 834 C C . ILE A 1 104 ? -1.478 26.182 -8.905 1.00 45.62 104 ILE A C 1
ATOM 836 O O . ILE A 1 104 ? -2.138 25.708 -9.822 1.00 45.62 104 ILE A O 1
ATOM 840 N N . HIS A 1 105 ? -1.609 27.454 -8.541 1.00 43.09 105 HIS A N 1
ATOM 841 C CA . HIS A 1 105 ? -1.936 28.523 -9.484 1.00 43.09 105 HIS A CA 1
ATOM 842 C C . HIS A 1 105 ? -1.745 29.866 -8.783 1.00 43.09 105 HIS A C 1
ATOM 844 O O . HIS A 1 105 ? -2.272 30.071 -7.690 1.00 43.09 105 HIS A O 1
ATOM 850 N N . ASN A 1 106 ? -1.034 30.766 -9.465 1.00 44.81 106 ASN A N 1
ATOM 851 C CA . ASN A 1 106 ? -0.858 32.194 -9.178 1.00 44.81 106 ASN A CA 1
ATOM 852 C C . ASN A 1 106 ? 0.490 32.604 -8.561 1.00 44.81 106 ASN A C 1
ATOM 854 O O . ASN A 1 106 ? 0.526 33.366 -7.600 1.00 44.81 106 ASN A O 1
ATOM 858 N N . GLU A 1 107 ? 1.595 32.240 -9.212 1.00 43.19 107 GLU A N 1
ATOM 859 C CA . GLU A 1 107 ? 2.735 33.162 -9.324 1.00 43.19 107 GLU A CA 1
ATOM 860 C C . GLU A 1 107 ? 2.695 33.840 -10.697 1.00 43.19 107 GLU A C 1
ATOM 862 O O . GLU A 1 107 ? 3.329 33.440 -11.667 1.00 43.19 107 GLU A O 1
ATOM 867 N N . SER A 1 108 ? 1.859 34.866 -10.795 1.00 51.47 108 SER A N 1
ATOM 868 C CA . SER A 1 108 ? 1.936 35.897 -11.831 1.00 51.47 108 SER A CA 1
ATOM 869 C C . SER A 1 108 ? 1.339 37.161 -11.231 1.00 51.47 108 SER A C 1
ATOM 871 O O . SER A 1 108 ? 0.186 37.509 -11.471 1.00 51.47 108 SER A O 1
ATOM 873 N N . LYS A 1 109 ? 2.105 37.813 -10.354 1.00 45.38 109 LYS A N 1
ATOM 874 C CA . LYS A 1 109 ? 1.867 39.206 -9.984 1.00 45.38 109 LYS A CA 1
ATOM 875 C C . LYS A 1 109 ? 3.179 39.957 -10.116 1.00 45.38 109 LYS A C 1
ATOM 877 O O . LYS A 1 109 ? 4.174 39.601 -9.498 1.00 45.38 109 LYS A O 1
ATOM 882 N N . GLU A 1 110 ? 3.134 40.944 -10.998 1.00 50.06 110 GLU A N 1
ATOM 883 C CA . GLU A 1 110 ? 4.210 41.830 -11.414 1.00 50.06 110 GLU A CA 1
ATOM 884 C C . GLU A 1 110 ? 5.051 42.338 -10.240 1.00 50.06 110 GLU A C 1
ATOM 886 O O . GLU A 1 110 ? 4.565 43.030 -9.341 1.00 50.06 110 GLU A O 1
ATOM 891 N N . THR A 1 111 ? 6.350 42.069 -10.299 1.00 43.53 111 THR A N 1
ATOM 892 C CA . THR A 1 111 ? 7.343 42.748 -9.475 1.00 43.53 111 THR A CA 1
ATOM 893 C C . THR A 1 111 ? 7.506 44.173 -10.006 1.00 43.53 111 THR A C 1
ATOM 895 O O . THR A 1 111 ? 8.207 44.403 -10.991 1.00 43.53 111 THR A O 1
ATOM 898 N N . LYS A 1 112 ? 6.851 45.157 -9.375 1.00 55.34 112 LYS A N 1
ATOM 899 C CA . LYS A 1 112 ? 7.164 46.575 -9.606 1.00 55.34 112 LYS A CA 1
ATOM 900 C C . LYS A 1 112 ? 8.601 46.849 -9.153 1.00 55.34 112 LYS A C 1
ATOM 902 O O . LYS A 1 112 ? 8.918 46.766 -7.970 1.00 55.34 112 LYS A O 1
ATOM 907 N N . LEU A 1 113 ? 9.449 47.174 -10.125 1.00 47.81 113 LEU A N 1
ATOM 908 C CA . LEU A 1 113 ? 10.834 47.603 -9.969 1.00 47.81 113 LEU A CA 1
ATOM 909 C C . LEU A 1 113 ? 10.883 48.916 -9.165 1.00 47.81 113 LEU A C 1
ATOM 911 O O . LEU A 1 113 ? 10.445 49.959 -9.648 1.00 47.81 113 LEU A O 1
ATOM 915 N N . ALA A 1 114 ? 11.387 48.873 -7.932 1.00 50.56 114 ALA A N 1
ATOM 916 C CA . ALA A 1 114 ? 11.633 50.074 -7.139 1.00 50.56 114 ALA A CA 1
ATOM 917 C C . ALA A 1 114 ? 12.938 50.743 -7.604 1.00 50.56 114 ALA A C 1
ATOM 919 O O . ALA A 1 114 ? 14.019 50.167 -7.490 1.00 50.56 114 ALA A O 1
ATOM 920 N N . THR A 1 115 ? 12.839 51.961 -8.132 1.00 63.66 115 THR A N 1
ATOM 921 C CA . THR A 1 115 ? 13.980 52.810 -8.498 1.00 63.66 115 THR A CA 1
ATOM 922 C C . THR A 1 115 ? 14.675 53.341 -7.235 1.00 63.66 115 THR A C 1
ATOM 924 O O . THR A 1 115 ? 14.000 53.916 -6.376 1.00 63.66 115 THR A O 1
ATOM 927 N N . PRO A 1 116 ? 16.005 53.209 -7.090 1.00 57.53 116 PRO A N 1
ATOM 928 C CA . PRO A 1 116 ? 16.712 53.765 -5.939 1.00 57.53 116 PRO A CA 1
ATOM 929 C C . PRO A 1 116 ? 16.888 55.290 -6.060 1.00 57.53 116 PRO A C 1
ATOM 931 O O . PRO A 1 116 ? 17.233 55.814 -7.120 1.00 57.53 116 PRO A O 1
ATOM 934 N N . LYS A 1 117 ? 16.656 56.005 -4.948 1.00 53.00 117 LYS A N 1
ATOM 935 C CA . LYS A 1 117 ? 16.934 57.443 -4.783 1.00 53.00 117 LYS A CA 1
ATOM 936 C C . LYS A 1 117 ? 18.437 57.709 -4.931 1.00 53.00 117 LYS A C 1
ATOM 938 O O . LYS A 1 117 ? 19.237 57.096 -4.229 1.00 53.00 117 LYS A O 1
ATOM 943 N N . ARG A 1 118 ? 18.798 58.654 -5.805 1.00 45.47 118 ARG A N 1
ATOM 944 C CA . ARG A 1 118 ? 20.134 59.271 -5.842 1.00 45.47 118 ARG A CA 1
ATOM 945 C C . ARG A 1 118 ? 20.365 60.077 -4.559 1.00 45.47 118 ARG A C 1
ATOM 947 O O . ARG A 1 118 ? 19.472 60.823 -4.155 1.00 45.47 118 ARG A O 1
ATOM 954 N N . ILE A 1 119 ? 21.543 59.893 -3.965 1.00 55.50 119 ILE A N 1
ATOM 955 C CA . ILE A 1 119 ? 22.171 60.805 -2.997 1.00 55.50 119 ILE A CA 1
ATOM 956 C C . ILE A 1 119 ? 22.898 61.883 -3.799 1.00 55.50 119 ILE A C 1
ATOM 958 O O . ILE A 1 119 ? 23.491 61.506 -4.839 1.00 55.50 119 ILE A O 1
#

Organism: Priestia megaterium (NCBI:txid1404)

Foldseek 3Di:
DPVVVCVVQPPLVVLLLVLLVVLLVVLCVVLVDDDDPVNSVVLSVVLSVVLVVVQVVCVVVVRHDDSVRSSVSSNVSSNVVSVVVSDPPDDDPPDDPPCPPPDPDDPPDDDDDDDDDDD

Sequence (119 aa):
VNQVYAGKYGHQLQDFYARIQNAAKAVKRDTKIEIKKAQVHEIAYSPIVGLANSVHEANQQGNPFSLRDMCRLIYHIAQNQFYQLAKPTVQDYSSVYANQQKVIHNESKETKLATPKRI